Protein AF-A0AAW4BLQ1-F1 (afdb_monomer_lite)

Secondary structure (DSSP, 8-state):
--S--STT---EEEE-TTT--EEEE-TTSPBP-TTTS-HHHHHHHHHHHHHHHHHHT-S---EEEESSSTTS-HHHHHHHHHHTTTTS-SSEEEE--TTTS-HHHHHHTGGG----EEEEEETTTTEEEEEESBTTB-------

InterPro domains:
  IPR027417 P-loop containing nucleoside triphosphate hydrolase [G3DSA:3.40.50.300] (1-114)

pLDDT: mean 81.27, std 13.88, range [32.72, 96.69]

Radius of gyration: 18.33 Å; chains: 1; bounding box: 51×31×53 Å

Foldseek 3Di:
DQQDPDPDQPWDWDADPPPRDIFIATPVRDTDDLVPDAPLVVLSVVLVVLLVCCVVVPDQDEEEEEANAPRDDPVSLVSCLQPPQLVSGPHYHYHHDCVRCHPVSCVNCVVSDPFDWDWDADPVVRDIDIDTADPPGDHPPDDD

Structure (mmCIF, N/CA/C/O backbone):
data_AF-A0AAW4BLQ1-F1
#
_entry.id   AF-A0AAW4BLQ1-F1
#
loop_
_atom_site.group_PDB
_atom_site.id
_atom_site.type_symbol
_atom_site.label_atom_id
_atom_site.label_alt_id
_atom_site.label_comp_id
_atom_site.label_asym_id
_atom_site.label_entity_id
_atom_site.label_seq_id
_atom_site.pdbx_PDB_ins_code
_atom_site.Cartn_x
_atom_site.Cartn_y
_atom_site.Cartn_z
_atom_site.occupancy
_atom_site.B_iso_or_equiv
_atom_site.auth_seq_id
_atom_site.auth_comp_id
_atom_site.auth_asym_id
_atom_site.auth_atom_id
_atom_site.pdbx_PDB_model_num
ATOM 1 N N . GLN A 1 1 ? 1.324 4.821 -16.147 1.00 45.25 1 GLN A N 1
ATOM 2 C CA . GLN A 1 1 ? 1.660 6.258 -16.292 1.00 45.25 1 GLN A CA 1
ATOM 3 C C . GLN A 1 1 ? 0.919 7.126 -15.250 1.00 45.25 1 GLN A C 1
ATOM 5 O O . GLN A 1 1 ? 0.413 8.180 -15.595 1.00 45.25 1 GLN A O 1
ATOM 10 N N . LYS A 1 2 ? 0.823 6.702 -13.973 1.00 45.44 2 LYS A N 1
ATOM 11 C CA . LYS A 1 2 ? 0.021 7.413 -12.947 1.00 45.44 2 LYS A CA 1
ATOM 12 C C . LYS A 1 2 ? 0.804 7.880 -11.704 1.00 45.44 2 LYS A C 1
ATOM 14 O O . LYS A 1 2 ? 0.273 8.639 -10.905 1.00 45.44 2 LYS A O 1
ATOM 19 N N . LEU A 1 3 ? 2.078 7.499 -11.555 1.00 46.09 3 LEU A N 1
ATOM 20 C CA . LEU A 1 3 ? 2.837 7.721 -10.312 1.00 46.09 3 LEU A CA 1
ATOM 21 C C . LEU A 1 3 ? 3.964 8.775 -10.399 1.00 46.09 3 LEU A C 1
ATOM 23 O O . LEU A 1 3 ? 4.402 9.275 -9.369 1.00 46.09 3 LEU A O 1
ATOM 27 N N . ALA A 1 4 ? 4.403 9.198 -11.590 1.00 42.94 4 ALA A N 1
ATOM 28 C CA . ALA A 1 4 ? 5.558 10.100 -11.745 1.00 42.94 4 ALA A CA 1
ATOM 29 C C . ALA A 1 4 ? 5.180 11.587 -11.612 1.00 42.94 4 ALA A C 1
ATOM 31 O O . ALA A 1 4 ? 4.218 12.026 -12.244 1.00 42.94 4 ALA A O 1
ATOM 32 N N . ARG A 1 5 ? 5.869 12.364 -10.759 1.00 45.94 5 ARG A N 1
ATOM 33 C CA . ARG A 1 5 ? 5.695 13.826 -10.596 1.00 45.94 5 ARG A CA 1
ATOM 34 C C . ARG A 1 5 ? 6.666 14.579 -11.524 1.00 45.94 5 ARG A C 1
ATOM 36 O O . ARG A 1 5 ? 7.840 14.239 -11.552 1.00 45.94 5 ARG A O 1
ATOM 43 N N . LYS A 1 6 ? 6.143 15.637 -12.163 1.00 47.53 6 LYS A N 1
ATOM 44 C CA . LYS A 1 6 ? 6.727 16.534 -13.183 1.00 47.53 6 LYS A CA 1
ATOM 45 C C . LYS A 1 6 ? 6.792 15.981 -14.610 1.00 47.53 6 LYS A C 1
ATOM 47 O O . LYS A 1 6 ? 7.118 14.826 -14.842 1.00 47.53 6 LYS A O 1
ATOM 52 N N . GLU A 1 7 ? 6.403 16.868 -15.516 1.00 46.19 7 GLU A N 1
ATOM 53 C CA . GLU A 1 7 ? 6.386 16.749 -16.970 1.00 46.19 7 GLU A CA 1
ATOM 54 C C . GLU A 1 7 ? 7.711 16.159 -17.489 1.00 46.19 7 GLU A C 1
ATOM 56 O O . GLU A 1 7 ? 8.790 16.647 -17.163 1.00 46.19 7 GLU A O 1
ATOM 61 N N . ASP A 1 8 ? 7.591 15.068 -18.247 1.00 48.06 8 ASP A N 1
ATOM 62 C CA . ASP A 1 8 ? 8.559 14.543 -19.215 1.00 48.06 8 ASP A CA 1
ATOM 63 C C . ASP A 1 8 ? 10.009 14.269 -18.781 1.00 48.06 8 ASP A C 1
ATOM 65 O O . ASP A 1 8 ? 10.946 14.510 -19.538 1.00 48.06 8 ASP A O 1
ATOM 69 N N . LEU A 1 9 ? 10.219 13.591 -17.649 1.00 52.75 9 LEU A N 1
ATOM 70 C CA . LEU A 1 9 ? 11.360 12.669 -17.587 1.00 52.75 9 LEU A CA 1
ATOM 71 C C . LEU A 1 9 ? 10.977 11.408 -18.374 1.00 52.75 9 LEU A C 1
ATOM 73 O O . LEU A 1 9 ? 10.285 10.527 -17.854 1.00 52.75 9 LEU A O 1
ATOM 77 N N . GLN A 1 10 ? 11.393 11.335 -19.643 1.00 58.31 10 GLN A N 1
ATOM 78 C CA . GLN A 1 10 ? 11.341 10.101 -20.433 1.00 58.31 10 GLN A CA 1
ATOM 79 C C . GLN A 1 10 ? 12.294 9.074 -19.815 1.00 58.31 10 GLN A C 1
ATOM 81 O O . GLN A 1 10 ? 13.431 8.897 -20.236 1.00 58.31 10 GLN A O 1
ATOM 86 N N . LEU A 1 11 ? 11.814 8.413 -18.767 1.00 71.19 11 LEU A N 1
ATOM 87 C CA . LEU A 1 11 ? 12.501 7.316 -18.115 1.00 71.19 11 LEU A CA 1
ATOM 88 C C . LEU A 1 11 ? 12.261 6.050 -18.928 1.00 71.19 11 LEU A C 1
ATOM 90 O O . LEU A 1 11 ? 11.116 5.623 -19.098 1.00 71.19 11 LEU A O 1
ATOM 94 N N . SER A 1 12 ? 13.337 5.432 -19.397 1.00 76.75 12 SER A N 1
ATOM 95 C CA . SER A 1 12 ? 13.276 4.093 -19.979 1.00 76.75 12 SER A CA 1
ATOM 96 C C . SER A 1 12 ? 13.835 3.067 -18.997 1.00 76.75 12 SER A C 1
ATOM 98 O O . SER A 1 12 ? 14.706 3.364 -18.179 1.00 76.75 12 SER A O 1
ATOM 100 N N . ALA A 1 13 ? 13.281 1.856 -19.028 1.00 83.19 13 ALA A N 1
ATOM 101 C CA . ALA A 1 13 ? 13.695 0.757 -18.169 1.00 83.19 13 ALA A CA 1
ATOM 102 C C . ALA A 1 13 ? 14.122 -0.430 -19.035 1.00 83.19 13 ALA A C 1
ATOM 104 O O . ALA A 1 13 ? 13.375 -0.852 -19.917 1.00 83.19 13 ALA A O 1
ATOM 105 N N . THR A 1 14 ? 15.307 -0.976 -18.771 1.00 85.56 14 THR A N 1
ATOM 106 C CA . THR A 1 14 ? 15.806 -2.201 -19.411 1.00 85.56 14 THR A CA 1
ATOM 107 C C . THR A 1 14 ? 15.941 -3.291 -18.360 1.00 85.56 14 THR A C 1
ATOM 109 O O . THR A 1 14 ? 16.494 -3.045 -17.293 1.00 85.56 14 THR A O 1
ATOM 112 N N . ILE A 1 15 ? 15.443 -4.493 -18.648 1.00 87.19 15 ILE A N 1
ATOM 113 C CA . ILE A 1 15 ? 15.522 -5.639 -17.735 1.00 87.19 15 ILE A CA 1
ATOM 114 C C . ILE A 1 15 ? 16.518 -6.645 -18.307 1.00 87.19 15 ILE A C 1
ATOM 116 O O . ILE A 1 15 ? 16.358 -7.101 -19.439 1.00 87.19 15 ILE A O 1
ATOM 120 N N . ASN A 1 16 ? 17.539 -7.005 -17.531 1.00 88.38 16 ASN A N 1
ATOM 121 C CA . ASN A 1 16 ? 18.454 -8.080 -17.896 1.00 88.38 16 ASN A CA 1
ATOM 122 C C . ASN A 1 16 ? 17.704 -9.429 -17.844 1.00 88.38 16 ASN A C 1
ATOM 124 O O . ASN A 1 16 ? 17.213 -9.792 -16.777 1.00 88.38 16 ASN A O 1
ATOM 128 N N . PRO A 1 17 ? 17.625 -10.204 -18.940 1.00 89.19 17 PRO A N 1
ATOM 129 C CA . PRO A 1 17 ? 16.828 -11.434 -18.980 1.00 89.19 17 PRO A CA 1
ATOM 130 C C . PRO A 1 17 ? 17.421 -12.596 -18.165 1.00 89.19 17 PRO A C 1
ATOM 132 O O . PRO A 1 17 ? 16.737 -13.591 -17.952 1.00 89.19 17 PRO A O 1
ATOM 135 N N . VAL A 1 18 ? 18.683 -12.493 -17.732 1.00 92.56 18 VAL A N 1
ATOM 136 C CA . VAL A 1 18 ? 19.377 -13.528 -16.950 1.00 92.56 18 VAL A CA 1
ATOM 137 C C . VAL A 1 18 ? 19.367 -13.193 -15.461 1.00 92.56 18 VAL A C 1
ATOM 139 O O . VAL A 1 18 ? 19.079 -14.060 -14.642 1.00 92.56 18 VAL A O 1
ATOM 142 N N . THR A 1 19 ? 19.678 -11.944 -15.096 1.00 92.81 19 THR A N 1
ATOM 143 C CA . THR A 1 19 ? 19.760 -11.525 -13.682 1.00 92.81 19 THR A CA 1
ATOM 144 C C . THR A 1 19 ? 18.485 -10.868 -13.160 1.00 92.81 19 THR A C 1
ATOM 146 O O . THR A 1 19 ? 18.344 -10.698 -11.953 1.00 92.81 19 THR A O 1
ATOM 149 N N . PHE A 1 20 ? 17.565 -10.487 -14.052 1.00 84.69 20 PHE A N 1
ATOM 150 C CA . PHE A 1 20 ? 16.384 -9.663 -13.768 1.00 84.69 20 PHE A CA 1
ATOM 151 C C . PHE A 1 20 ? 16.703 -8.270 -13.207 1.00 84.69 20 PHE A C 1
ATOM 153 O O . PHE A 1 20 ? 15.823 -7.583 -12.686 1.00 84.69 20 PHE A O 1
ATOM 160 N N . ASP A 1 21 ? 17.949 -7.811 -13.350 1.00 85.12 21 ASP A N 1
ATOM 161 C CA . ASP A 1 21 ? 18.318 -6.453 -12.977 1.00 85.12 21 ASP A CA 1
ATOM 162 C C . ASP A 1 21 ? 17.640 -5.428 -13.878 1.00 85.12 21 ASP A C 1
ATOM 164 O O . ASP A 1 21 ? 17.708 -5.505 -15.103 1.00 85.12 21 ASP A O 1
ATOM 168 N N . VAL A 1 22 ? 17.030 -4.428 -13.249 1.00 86.31 22 VAL A N 1
ATOM 169 C CA . VAL A 1 22 ? 16.336 -3.338 -13.934 1.00 86.31 22 VAL A CA 1
ATOM 170 C C . VAL A 1 22 ? 17.224 -2.098 -13.992 1.00 86.31 22 VAL A C 1
ATOM 172 O O . VAL A 1 22 ? 17.482 -1.438 -12.987 1.00 86.31 22 VAL A O 1
ATOM 175 N N . GLU A 1 23 ? 17.707 -1.732 -15.164 1.00 87.62 23 GLU A N 1
ATOM 176 C CA . GLU A 1 23 ? 18.416 -0.472 -15.363 1.00 87.62 23 GLU A CA 1
ATOM 177 C C . GLU A 1 23 ? 17.424 0.625 -15.745 1.00 87.62 23 GLU A C 1
ATOM 179 O O . GLU A 1 23 ? 16.690 0.490 -16.721 1.00 87.62 23 GLU A O 1
ATOM 184 N N . LEU A 1 24 ? 17.399 1.703 -14.960 1.00 85.88 24 LEU A N 1
ATOM 185 C CA . LEU A 1 24 ? 16.650 2.916 -15.277 1.00 85.88 24 LEU A CA 1
ATOM 186 C C . LEU A 1 24 ? 17.575 3.881 -16.014 1.00 85.88 24 LEU A C 1
ATOM 188 O O . LEU A 1 24 ? 18.709 4.094 -15.583 1.00 85.88 24 LEU A O 1
ATOM 192 N N . ILE A 1 25 ? 17.085 4.459 -17.100 1.00 84.69 25 ILE A N 1
ATOM 193 C CA . ILE A 1 25 ? 17.812 5.388 -17.958 1.00 84.69 25 ILE A CA 1
ATOM 194 C C . ILE A 1 25 ? 16.995 6.678 -18.025 1.00 84.69 25 ILE A C 1
ATOM 196 O O . ILE A 1 25 ? 15.787 6.621 -18.266 1.00 84.69 25 ILE A O 1
ATOM 200 N N . ASP A 1 26 ? 17.639 7.815 -17.766 1.00 81.62 26 ASP A N 1
ATOM 201 C CA . ASP A 1 26 ? 17.011 9.133 -17.867 1.00 81.62 26 ASP A CA 1
ATOM 202 C C . ASP A 1 26 ? 16.847 9.605 -19.325 1.00 81.62 26 ASP A C 1
ATOM 204 O O . ASP A 1 26 ? 17.246 8.936 -20.282 1.00 81.62 26 ASP A O 1
ATOM 208 N N . ASP A 1 27 ? 16.261 10.788 -19.487 1.00 77.69 27 ASP A N 1
ATOM 209 C CA . ASP A 1 27 ? 16.034 11.454 -20.773 1.00 77.69 27 ASP A CA 1
ATOM 210 C C . ASP A 1 27 ? 17.333 11.779 -21.538 1.00 77.69 27 ASP A C 1
ATOM 212 O O . ASP A 1 27 ? 17.309 12.014 -22.747 1.00 77.69 27 ASP A O 1
ATOM 216 N N . ARG A 1 28 ? 18.482 11.760 -20.853 1.00 79.38 28 ARG A N 1
ATOM 217 C CA . ARG A 1 28 ? 19.818 11.998 -21.416 1.00 79.38 28 ARG A CA 1
ATOM 218 C C . ARG A 1 28 ? 20.559 10.702 -21.740 1.00 79.38 28 ARG A C 1
ATOM 220 O O . ARG A 1 28 ? 21.716 10.757 -22.157 1.00 79.38 28 ARG A O 1
ATOM 227 N N . GLY A 1 29 ? 19.925 9.543 -21.555 1.00 78.62 29 GLY A N 1
ATOM 228 C CA . GLY A 1 29 ? 20.553 8.242 -21.779 1.00 78.62 29 GLY A CA 1
ATOM 229 C C . GLY A 1 29 ? 21.487 7.802 -20.645 1.00 78.62 29 GLY A C 1
ATOM 230 O O . GLY A 1 29 ? 22.231 6.832 -20.809 1.00 78.62 29 GLY A O 1
ATOM 231 N N . ILE A 1 30 ? 21.480 8.490 -19.498 1.00 80.88 30 ILE A N 1
ATOM 232 C CA . ILE A 1 30 ? 22.351 8.182 -18.363 1.00 80.88 30 ILE A CA 1
ATOM 233 C C . ILE A 1 30 ? 21.664 7.179 -17.438 1.00 80.88 30 ILE A C 1
ATOM 235 O O . ILE A 1 30 ? 20.496 7.314 -17.069 1.00 80.88 30 ILE A O 1
ATOM 239 N N . LYS A 1 31 ? 22.422 6.157 -17.024 1.00 83.75 31 LYS A N 1
ATOM 240 C CA . LYS A 1 31 ? 21.956 5.173 -16.044 1.00 83.75 31 LYS A CA 1
ATOM 241 C C . LYS A 1 31 ? 21.733 5.844 -14.692 1.00 83.75 31 LYS A C 1
ATOM 243 O O . LYS A 1 31 ? 22.668 6.364 -14.079 1.00 83.75 31 LYS A O 1
ATOM 248 N N . ILE A 1 32 ? 20.511 5.751 -14.185 1.00 82.44 32 ILE A N 1
ATOM 249 C CA . ILE A 1 32 ? 20.164 6.247 -12.860 1.00 82.44 32 ILE A CA 1
ATOM 250 C C . ILE A 1 32 ? 20.764 5.318 -11.814 1.00 82.44 32 ILE A C 1
ATOM 252 O O . ILE A 1 32 ? 20.471 4.120 -11.740 1.00 82.44 32 ILE A O 1
ATOM 256 N N . ASN A 1 33 ? 21.593 5.892 -10.946 1.00 80.38 33 ASN A N 1
ATOM 257 C CA . ASN A 1 33 ? 22.122 5.171 -9.805 1.00 80.38 33 ASN A CA 1
ATOM 258 C C . ASN A 1 33 ? 21.007 4.946 -8.772 1.00 80.38 33 ASN A C 1
ATOM 260 O O . ASN A 1 33 ? 20.695 5.832 -7.977 1.00 80.38 33 ASN A O 1
ATOM 264 N N . ARG A 1 34 ? 20.457 3.725 -8.723 1.00 76.25 34 ARG A N 1
ATOM 265 C CA . ARG A 1 34 ? 19.411 3.337 -7.755 1.00 76.25 34 ARG A CA 1
ATOM 266 C C . ARG A 1 34 ? 19.804 3.594 -6.295 1.00 76.25 34 ARG A C 1
ATOM 268 O O . ARG A 1 34 ? 18.933 3.822 -5.458 1.00 76.25 34 ARG A O 1
ATOM 275 N N . LYS A 1 35 ? 21.102 3.592 -5.958 1.00 77.69 35 LYS A N 1
ATOM 276 C CA . LYS A 1 35 ? 21.560 3.917 -4.595 1.00 77.69 35 LYS A CA 1
ATOM 277 C C . LYS A 1 35 ? 21.324 5.387 -4.250 1.00 77.69 35 LYS A C 1
ATOM 279 O O . LYS A 1 35 ? 21.001 5.664 -3.097 1.00 77.69 35 LYS A O 1
ATOM 284 N N . ALA A 1 36 ? 21.421 6.274 -5.241 1.00 79.12 36 ALA A N 1
ATOM 285 C CA . ALA A 1 36 ? 21.237 7.716 -5.099 1.00 79.12 36 ALA A CA 1
ATOM 286 C C . ALA A 1 36 ? 19.761 8.150 -5.044 1.00 79.12 36 ALA A C 1
ATOM 288 O O . ALA A 1 36 ? 19.488 9.280 -4.656 1.00 79.12 36 ALA A O 1
ATOM 289 N N . MET A 1 37 ? 18.815 7.266 -5.384 1.00 81.19 37 MET A N 1
ATOM 290 C CA . MET A 1 37 ? 17.384 7.556 -5.259 1.00 81.19 37 MET A CA 1
ATOM 291 C C . MET A 1 37 ? 16.996 7.802 -3.796 1.00 81.19 37 MET A C 1
ATOM 293 O O . MET A 1 37 ? 17.450 7.096 -2.878 1.00 81.19 37 MET A O 1
ATOM 297 N N . SER A 1 38 ? 16.099 8.763 -3.593 1.00 79.50 38 SER A N 1
ATOM 298 C CA . SER A 1 38 ? 15.466 9.017 -2.301 1.00 79.50 38 SER A CA 1
ATOM 299 C C . SER A 1 38 ? 14.655 7.804 -1.828 1.00 79.50 38 SER A C 1
ATOM 301 O O . SER A 1 38 ? 14.309 6.904 -2.600 1.00 79.50 38 SER A O 1
ATOM 303 N N . ALA A 1 39 ? 14.339 7.759 -0.532 1.00 76.25 39 ALA A N 1
ATOM 304 C CA . ALA A 1 39 ? 13.511 6.690 0.027 1.00 76.25 39 ALA A CA 1
ATOM 305 C C . ALA A 1 39 ? 12.126 6.620 -0.645 1.00 76.25 39 ALA A C 1
ATOM 307 O O . ALA A 1 39 ? 11.643 5.523 -0.925 1.00 76.25 39 ALA A O 1
ATOM 308 N N . GLY A 1 40 ? 11.538 7.778 -0.963 1.00 73.06 40 GLY A N 1
ATOM 309 C CA . GLY A 1 40 ? 10.250 7.859 -1.641 1.00 73.06 40 GLY A CA 1
ATOM 310 C C . GLY A 1 40 ? 10.298 7.346 -3.080 1.00 73.06 40 GLY A C 1
ATOM 311 O O . GLY A 1 40 ? 9.478 6.520 -3.471 1.00 73.06 40 GLY A O 1
ATOM 312 N N . GLU A 1 41 ? 11.309 7.739 -3.858 1.00 77.00 41 GLU A N 1
ATOM 313 C CA . GLU A 1 41 ? 11.471 7.244 -5.233 1.00 77.00 41 GLU A CA 1
ATOM 314 C C . GLU A 1 41 ? 11.715 5.732 -5.271 1.00 77.00 41 GLU A C 1
ATOM 316 O O . GLU A 1 41 ? 11.168 5.041 -6.130 1.00 77.00 41 GLU A O 1
ATOM 321 N N . LYS A 1 42 ? 12.494 5.193 -4.321 1.00 81.12 42 LYS A N 1
ATOM 322 C CA . LYS A 1 42 ? 12.691 3.739 -4.186 1.00 81.12 42 LYS A CA 1
ATOM 323 C C . LYS A 1 42 ? 11.369 3.012 -3.944 1.00 81.12 42 LYS A C 1
ATOM 325 O O . LYS A 1 42 ? 11.164 1.935 -4.500 1.00 81.12 42 LYS A O 1
ATOM 330 N N . GLN A 1 43 ? 10.472 3.599 -3.154 1.00 75.88 43 GLN A N 1
ATOM 331 C CA . GLN A 1 43 ? 9.156 3.028 -2.881 1.00 75.88 43 GLN A CA 1
ATOM 332 C C . GLN A 1 43 ? 8.238 3.083 -4.111 1.00 75.88 43 GLN A C 1
ATOM 334 O O . GLN A 1 43 ? 7.653 2.063 -4.467 1.00 75.88 43 GLN A O 1
ATOM 339 N N . ILE A 1 44 ? 8.172 4.219 -4.815 1.00 78.31 44 ILE A N 1
ATOM 340 C CA . ILE A 1 44 ? 7.408 4.341 -6.073 1.00 78.31 44 ILE A CA 1
ATOM 341 C C . ILE A 1 44 ? 7.920 3.354 -7.131 1.00 78.31 44 ILE A C 1
ATOM 343 O O . ILE A 1 44 ? 7.131 2.705 -7.824 1.00 78.31 44 ILE A O 1
ATOM 347 N N . TYR A 1 45 ? 9.240 3.194 -7.227 1.00 82.19 45 TYR A N 1
ATOM 348 C CA . TYR A 1 45 ? 9.862 2.211 -8.105 1.00 82.19 45 TYR A CA 1
ATOM 349 C C . TYR A 1 45 ? 9.466 0.773 -7.732 1.00 82.19 45 TYR A C 1
ATOM 351 O O . TYR A 1 45 ? 9.027 0.020 -8.599 1.00 82.19 45 TYR A O 1
ATOM 359 N N . ALA A 1 46 ? 9.548 0.398 -6.451 1.00 81.50 46 ALA A N 1
ATOM 360 C CA . ALA A 1 46 ? 9.154 -0.934 -5.988 1.00 81.50 46 ALA A CA 1
ATOM 361 C C . ALA A 1 46 ? 7.676 -1.238 -6.287 1.00 81.50 46 ALA A C 1
ATOM 363 O O . ALA A 1 46 ? 7.353 -2.317 -6.784 1.00 81.50 46 ALA A O 1
ATOM 364 N N . ILE A 1 47 ? 6.795 -0.262 -6.058 1.00 78.88 47 ILE A N 1
ATOM 365 C CA . ILE A 1 47 ? 5.365 -0.354 -6.373 1.00 78.88 47 ILE A CA 1
ATOM 366 C C . ILE A 1 47 ? 5.143 -0.572 -7.874 1.00 78.88 47 ILE A C 1
ATOM 368 O O . ILE A 1 47 ? 4.369 -1.443 -8.261 1.00 78.88 47 ILE A O 1
ATOM 372 N N . SER A 1 48 ? 5.878 0.149 -8.723 1.00 81.31 48 SER A N 1
ATOM 373 C CA . SER A 1 48 ? 5.784 0.002 -10.182 1.00 81.31 48 SER A CA 1
ATOM 374 C C . SER A 1 48 ? 6.207 -1.396 -10.654 1.00 81.31 48 SER A C 1
ATOM 376 O O . SER A 1 48 ? 5.584 -1.965 -11.550 1.00 81.31 48 SER A O 1
ATOM 378 N N . ILE A 1 49 ? 7.241 -1.979 -10.036 1.00 84.00 49 ILE A N 1
ATOM 379 C CA . ILE A 1 49 ? 7.673 -3.354 -10.323 1.00 84.00 49 ILE A CA 1
ATOM 380 C C . ILE A 1 49 ? 6.616 -4.369 -9.878 1.00 84.00 49 ILE A C 1
ATOM 382 O O . ILE A 1 49 ? 6.292 -5.274 -10.645 1.00 84.00 49 ILE A O 1
ATOM 386 N N . LEU A 1 50 ? 6.047 -4.216 -8.678 1.00 80.06 50 LEU A N 1
ATOM 387 C CA . LEU A 1 50 ? 4.968 -5.087 -8.200 1.00 80.06 50 LEU A CA 1
ATOM 388 C C . LEU A 1 50 ? 3.740 -5.019 -9.114 1.00 80.06 50 LEU A C 1
ATOM 390 O O . LEU A 1 50 ? 3.182 -6.060 -9.456 1.00 80.06 50 LEU A O 1
ATOM 394 N N . GLU A 1 51 ? 3.363 -3.822 -9.572 1.00 76.94 51 GLU A N 1
ATOM 395 C CA . GLU A 1 51 ? 2.271 -3.638 -10.531 1.00 76.94 51 GLU A CA 1
ATOM 396 C C . GLU A 1 51 ? 2.562 -4.361 -11.857 1.00 76.94 51 GLU A C 1
ATOM 398 O O . GLU A 1 51 ? 1.711 -5.087 -12.378 1.00 76.94 51 GLU A O 1
ATOM 403 N N . ALA A 1 52 ? 3.777 -4.207 -12.395 1.00 82.56 52 ALA A N 1
ATOM 404 C CA . ALA A 1 52 ? 4.191 -4.865 -13.631 1.00 82.56 52 ALA A CA 1
ATOM 405 C C . ALA A 1 52 ? 4.188 -6.397 -13.495 1.00 82.56 52 ALA A C 1
ATOM 407 O O . ALA A 1 52 ? 3.691 -7.094 -14.383 1.00 82.56 52 ALA A O 1
ATOM 408 N N . LEU A 1 53 ? 4.677 -6.931 -12.372 1.00 80.81 53 LEU A N 1
ATOM 409 C CA . LEU A 1 53 ? 4.638 -8.364 -12.071 1.00 80.81 53 LEU A CA 1
ATOM 410 C C . LEU A 1 53 ? 3.200 -8.871 -11.927 1.00 80.81 53 LEU A C 1
ATOM 412 O O . LEU A 1 53 ? 2.850 -9.894 -12.510 1.00 80.81 53 LEU A O 1
ATOM 416 N N . GLY A 1 54 ? 2.343 -8.132 -11.218 1.00 79.12 54 GLY A N 1
ATOM 417 C CA . GLY A 1 54 ? 0.924 -8.454 -11.084 1.00 79.12 54 GLY A CA 1
ATOM 418 C C . GLY A 1 54 ? 0.242 -8.567 -12.447 1.00 79.12 54 GLY A C 1
ATOM 419 O O . GLY A 1 54 ? -0.356 -9.600 -12.755 1.00 79.12 54 GLY A O 1
ATOM 420 N N . ARG A 1 55 ? 0.427 -7.555 -13.307 1.00 78.69 55 ARG A N 1
ATOM 421 C CA . ARG A 1 55 ? -0.132 -7.511 -14.670 1.00 78.69 55 ARG A CA 1
ATOM 422 C C . ARG A 1 55 ? 0.404 -8.624 -15.576 1.00 78.69 55 ARG A C 1
ATOM 424 O O . ARG A 1 55 ? -0.363 -9.190 -16.349 1.00 78.69 55 ARG A O 1
ATOM 431 N N . THR A 1 56 ? 1.695 -8.944 -15.489 1.00 83.38 56 THR A N 1
ATOM 432 C CA . THR A 1 56 ? 2.337 -9.965 -16.343 1.00 83.38 56 THR A CA 1
ATOM 433 C C . THR A 1 56 ? 2.105 -11.397 -15.864 1.00 83.38 56 THR A C 1
ATOM 435 O O . THR A 1 56 ? 2.145 -12.317 -16.675 1.00 83.38 56 THR A O 1
ATOM 438 N N . SER A 1 57 ? 1.801 -11.606 -14.578 1.00 81.81 57 SER A N 1
ATOM 439 C CA . SER A 1 57 ? 1.590 -12.945 -14.007 1.00 81.81 57 SER A CA 1
ATOM 440 C C . SER A 1 57 ? 0.365 -13.687 -14.557 1.00 81.81 57 SER A C 1
ATOM 442 O O . SER A 1 57 ? 0.267 -14.904 -14.398 1.00 81.81 57 SER A O 1
ATOM 444 N N . GLY A 1 58 ? -0.605 -12.967 -15.137 1.00 79.25 58 GLY A N 1
ATOM 445 C CA . GLY A 1 58 ? -1.894 -13.522 -15.564 1.00 79.25 58 GLY A CA 1
ATOM 446 C C . GLY A 1 58 ? -2.768 -14.051 -14.417 1.00 79.25 58 GLY A C 1
ATOM 447 O O . GLY A 1 58 ? -3.801 -14.672 -14.668 1.00 79.25 58 GLY A O 1
ATOM 448 N N . ARG A 1 59 ? -2.374 -13.829 -13.155 1.00 77.75 59 ARG A N 1
ATOM 449 C CA . ARG A 1 59 ? -3.073 -14.312 -11.959 1.00 77.75 59 ARG A CA 1
ATOM 450 C C . ARG A 1 59 ? -3.661 -13.146 -11.173 1.00 77.75 59 ARG A C 1
ATOM 452 O O . ARG A 1 59 ? -3.024 -12.114 -10.990 1.00 77.75 59 ARG A O 1
ATOM 459 N N . LYS A 1 60 ? -4.871 -13.338 -10.647 1.00 75.69 60 LYS A N 1
ATOM 460 C CA . LYS A 1 60 ? -5.495 -12.409 -9.697 1.00 75.69 60 LYS A CA 1
ATOM 461 C C . LYS A 1 60 ? -4.972 -12.718 -8.294 1.00 75.69 60 LYS A C 1
ATOM 463 O O . LYS A 1 60 ? -5.528 -13.564 -7.604 1.00 75.69 60 LYS A O 1
ATOM 468 N N . LEU A 1 61 ? -3.869 -12.087 -7.901 1.00 81.81 61 LEU A N 1
ATOM 469 C CA . LEU A 1 61 ? -3.252 -12.279 -6.582 1.00 81.81 61 LEU A CA 1
ATOM 470 C C . LEU A 1 61 ? -3.617 -11.122 -5.649 1.00 81.81 61 LEU A C 1
ATOM 472 O O . LEU A 1 61 ? -3.501 -9.976 -6.084 1.00 81.81 61 LEU A O 1
ATOM 476 N N . PRO A 1 62 ? -4.056 -11.368 -4.403 1.00 87.69 62 PRO A N 1
ATOM 477 C CA . PRO A 1 62 ? -4.300 -10.285 -3.456 1.00 87.69 62 PRO A CA 1
ATOM 478 C C . PRO A 1 62 ? -2.986 -9.565 -3.125 1.00 87.69 62 PRO A C 1
ATOM 480 O O . PRO A 1 62 ? -1.920 -10.183 -3.107 1.00 87.69 62 PRO A O 1
ATOM 483 N N . ILE A 1 63 ? -3.065 -8.262 -2.860 1.00 87.75 63 ILE A N 1
ATOM 484 C CA . ILE A 1 63 ? -1.914 -7.446 -2.456 1.00 87.75 63 ILE A CA 1
ATOM 485 C C . ILE A 1 63 ? -2.110 -6.987 -1.014 1.00 87.75 63 ILE A C 1
ATOM 487 O O . ILE A 1 63 ? -3.165 -6.469 -0.661 1.00 87.75 63 ILE A O 1
ATOM 491 N N . ILE A 1 64 ? -1.076 -7.162 -0.193 1.00 91.44 64 ILE A N 1
ATOM 492 C CA . ILE A 1 64 ? -1.026 -6.677 1.189 1.00 91.44 64 ILE A CA 1
ATOM 493 C C . ILE A 1 64 ? 0.054 -5.599 1.255 1.00 91.44 64 ILE A C 1
ATOM 495 O O . ILE A 1 64 ? 1.185 -5.839 0.828 1.00 91.44 64 ILE A O 1
ATOM 499 N N . ILE A 1 65 ? -0.298 -4.416 1.756 1.00 88.19 65 ILE A N 1
ATOM 500 C CA . ILE A 1 65 ? 0.605 -3.266 1.866 1.00 88.19 65 ILE A CA 1
ATOM 501 C C . ILE A 1 65 ? 0.689 -2.864 3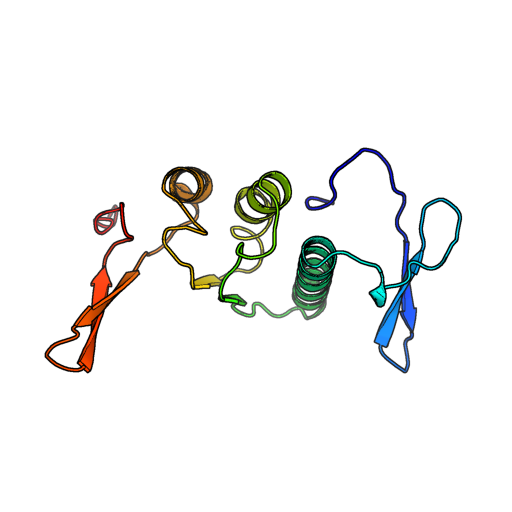.333 1.00 88.19 65 ILE A C 1
ATOM 503 O O . ILE A 1 65 ? -0.327 -2.523 3.930 1.00 88.19 65 ILE A O 1
ATOM 507 N N . ASP A 1 66 ? 1.897 -2.894 3.888 1.00 88.44 66 ASP A N 1
ATOM 508 C CA . ASP A 1 66 ? 2.176 -2.491 5.265 1.00 88.44 66 ASP A CA 1
ATOM 509 C C . ASP A 1 66 ? 2.902 -1.147 5.298 1.00 88.44 66 ASP A C 1
ATOM 511 O O . ASP A 1 66 ? 3.871 -0.938 4.562 1.00 88.44 66 ASP A O 1
ATOM 515 N N . THR A 1 67 ? 2.431 -0.231 6.141 1.00 86.06 67 THR A N 1
ATOM 516 C CA . THR A 1 67 ? 2.926 1.150 6.273 1.00 86.06 67 THR A CA 1
ATOM 517 C C . THR A 1 67 ? 3.069 1.871 4.925 1.00 86.06 67 THR A C 1
ATOM 519 O O . THR A 1 67 ? 4.172 2.219 4.481 1.00 86.06 67 THR A O 1
ATOM 522 N N . PRO A 1 68 ? 1.956 2.046 4.187 1.00 78.38 68 PRO A N 1
ATOM 523 C CA . PRO A 1 68 ? 1.989 2.429 2.782 1.00 78.38 68 PRO A CA 1
ATOM 524 C C . PRO A 1 68 ? 2.628 3.798 2.510 1.00 78.38 68 PRO A C 1
ATOM 526 O O . PRO A 1 68 ? 3.077 4.028 1.387 1.00 78.38 68 PRO A O 1
ATOM 529 N N . LEU A 1 69 ? 2.659 4.719 3.483 1.00 84.19 69 LEU A N 1
ATOM 530 C CA . LEU A 1 69 ? 2.902 6.148 3.224 1.00 84.19 69 LEU A CA 1
ATOM 531 C C . LEU A 1 69 ? 4.023 6.777 4.067 1.00 84.19 69 LEU A C 1
ATOM 533 O O . LEU A 1 69 ? 4.440 7.905 3.776 1.00 84.19 69 LEU A O 1
ATOM 537 N N . GLY A 1 70 ? 4.565 6.067 5.062 1.00 75.44 70 GLY A N 1
ATOM 538 C CA . GLY A 1 70 ? 5.511 6.614 6.040 1.00 75.44 70 GLY A CA 1
ATOM 539 C C . GLY A 1 70 ? 6.791 7.258 5.481 1.00 75.44 70 GLY A C 1
ATOM 540 O O . GLY A 1 70 ? 7.423 8.046 6.181 1.00 75.44 70 GLY A O 1
ATOM 541 N N . ARG A 1 71 ? 7.183 6.985 4.226 1.00 74.62 71 ARG A N 1
ATOM 542 C CA . ARG A 1 71 ? 8.431 7.491 3.603 1.00 74.62 71 ARG A CA 1
ATOM 543 C C . ARG A 1 71 ? 8.222 8.418 2.399 1.00 74.62 71 ARG A C 1
ATOM 545 O O . ARG A 1 71 ? 9.187 8.733 1.702 1.00 74.62 71 ARG A O 1
ATOM 552 N N . LEU A 1 72 ? 6.984 8.841 2.146 1.00 78.12 72 LEU A N 1
ATOM 553 C CA . LEU A 1 72 ? 6.605 9.638 0.975 1.00 78.12 72 LEU A CA 1
ATOM 554 C C . LEU A 1 72 ? 6.185 11.056 1.364 1.00 78.12 72 LEU A C 1
ATOM 556 O O . LEU A 1 72 ? 5.577 11.256 2.416 1.00 78.12 72 LEU A O 1
ATOM 560 N N . ASP A 1 73 ? 6.481 12.026 0.495 1.00 80.50 73 ASP A N 1
ATOM 561 C CA . ASP A 1 73 ? 5.903 13.373 0.569 1.00 80.50 73 ASP A CA 1
ATOM 562 C C . ASP A 1 73 ? 4.417 13.371 0.177 1.00 80.50 73 ASP A C 1
ATOM 564 O O . ASP A 1 73 ? 3.925 12.411 -0.418 1.00 80.50 73 ASP A O 1
ATOM 568 N N . SER A 1 74 ? 3.704 14.454 0.496 1.00 81.38 74 SER A N 1
ATOM 569 C CA . SER A 1 74 ? 2.252 14.561 0.300 1.00 81.38 74 SER A CA 1
ATOM 570 C C . SER A 1 74 ? 1.792 14.216 -1.115 1.00 81.38 74 SER A C 1
ATOM 572 O O . SER A 1 74 ? 0.830 13.484 -1.288 1.00 81.38 74 SER A O 1
ATOM 574 N N . HIS A 1 75 ? 2.517 14.636 -2.146 1.00 80.94 75 HIS A N 1
ATOM 575 C CA . HIS A 1 75 ? 2.075 14.404 -3.520 1.00 80.94 75 HIS A CA 1
ATOM 576 C C . HIS A 1 75 ? 2.241 12.965 -3.971 1.00 80.94 75 HIS A C 1
ATOM 578 O O . HIS A 1 75 ? 1.423 12.439 -4.726 1.00 80.94 75 HIS A O 1
ATOM 584 N N . HIS A 1 76 ? 3.334 12.326 -3.562 1.00 79.88 76 HIS A N 1
ATOM 585 C CA . HIS A 1 76 ? 3.496 10.905 -3.826 1.00 79.88 76 HIS A CA 1
ATOM 586 C C . HIS A 1 76 ? 2.461 10.079 -3.055 1.00 79.88 76 HIS A C 1
ATOM 588 O O . HIS A 1 76 ? 2.000 9.064 -3.580 1.00 79.88 76 HIS A O 1
ATOM 594 N N . ARG A 1 77 ? 2.043 10.538 -1.865 1.00 86.69 77 ARG A N 1
ATOM 595 C CA . ARG A 1 77 ? 0.933 9.927 -1.123 1.00 86.69 77 ARG A CA 1
ATOM 596 C C . ARG A 1 77 ? -0.387 10.046 -1.879 1.00 86.69 77 ARG A C 1
ATOM 598 O O . ARG A 1 77 ? -1.008 9.014 -2.112 1.00 86.69 77 ARG A O 1
ATOM 605 N N . ASP A 1 78 ? -0.749 11.243 -2.345 1.00 86.50 78 ASP A N 1
ATOM 606 C CA . ASP A 1 78 ? -1.991 11.482 -3.103 1.00 86.50 78 ASP A CA 1
ATOM 607 C C . ASP A 1 78 ? -2.086 10.545 -4.312 1.00 86.50 78 ASP A C 1
ATOM 609 O O . ASP A 1 78 ? -3.087 9.867 -4.539 1.00 86.50 78 ASP A O 1
ATOM 613 N N . LYS A 1 79 ? -0.977 10.409 -5.047 1.00 83.31 79 LYS A N 1
ATOM 614 C CA . LYS A 1 79 ? -0.903 9.498 -6.191 1.00 83.31 79 LYS A CA 1
ATOM 615 C C . LYS A 1 79 ? -1.101 8.041 -5.815 1.00 83.31 79 LYS A C 1
ATOM 617 O O . LYS A 1 79 ? -1.792 7.335 -6.542 1.00 83.31 79 LYS A O 1
ATOM 622 N N . LEU A 1 80 ? -0.496 7.566 -4.731 1.00 86.44 80 LEU A N 1
ATOM 623 C CA . LEU A 1 80 ? -0.697 6.179 -4.322 1.00 86.44 80 LEU A CA 1
ATOM 624 C C . LEU A 1 80 ? -2.132 5.920 -3.879 1.00 86.44 80 LEU A C 1
ATOM 626 O O . LEU A 1 80 ? -2.720 4.928 -4.313 1.00 86.44 80 LEU A O 1
ATOM 630 N N . VAL A 1 81 ? -2.688 6.821 -3.071 1.00 89.62 81 VAL A N 1
ATOM 631 C CA . VAL A 1 81 ? -4.039 6.680 -2.531 1.00 89.62 81 VAL A CA 1
ATOM 632 C C . VAL A 1 81 ? -5.071 6.688 -3.650 1.00 89.62 81 VAL A C 1
ATOM 634 O O . VAL A 1 81 ? -5.856 5.756 -3.743 1.00 89.62 81 VAL A O 1
ATOM 637 N N . GLU A 1 82 ? -5.033 7.669 -4.548 1.00 86.56 82 GLU A N 1
ATOM 638 C CA . GLU A 1 82 ? -6.072 7.813 -5.576 1.00 86.56 82 GLU A CA 1
ATOM 639 C C . GLU A 1 82 ? -5.870 6.887 -6.779 1.00 86.56 82 GLU A C 1
ATOM 641 O O . GLU A 1 82 ? -6.828 6.467 -7.423 1.00 86.56 82 GLU A O 1
ATOM 646 N N . ASN A 1 83 ? -4.618 6.595 -7.143 1.00 84.12 83 ASN A N 1
ATOM 647 C CA . ASN A 1 83 ? -4.324 5.984 -8.439 1.00 84.12 83 ASN A CA 1
ATOM 648 C C . ASN A 1 83 ? -3.751 4.575 -8.370 1.00 84.12 83 ASN A C 1
ATOM 650 O O . ASN A 1 83 ? -3.730 3.905 -9.406 1.00 84.12 83 ASN A O 1
ATOM 654 N N . TYR A 1 84 ? -3.271 4.135 -7.206 1.00 85.62 84 TYR A N 1
ATOM 655 C CA . TYR A 1 84 ? -2.692 2.806 -7.055 1.00 85.62 84 TYR A CA 1
ATOM 656 C C . TYR A 1 84 ? -3.532 1.910 -6.150 1.00 85.62 84 TYR A C 1
ATOM 658 O O . TYR A 1 84 ? -3.937 0.850 -6.613 1.00 85.62 84 TYR A O 1
ATOM 666 N N . PHE A 1 85 ? -3.841 2.304 -4.911 1.00 89.12 85 PHE A N 1
ATOM 667 C CA . PHE A 1 85 ? -4.506 1.400 -3.960 1.00 89.12 85 PHE A CA 1
ATOM 668 C C . PHE A 1 85 ? -5.832 0.808 -4.462 1.00 89.12 85 PHE A C 1
ATOM 670 O O . PHE A 1 85 ? -5.968 -0.410 -4.356 1.00 89.12 85 PHE A O 1
ATOM 677 N N . PRO A 1 86 ? -6.748 1.569 -5.091 1.00 89.50 86 PRO A N 1
ATOM 678 C CA . PRO A 1 86 ? -7.996 1.007 -5.615 1.00 89.50 86 PRO A CA 1
ATOM 679 C C . PRO A 1 86 ? -7.805 0.018 -6.771 1.00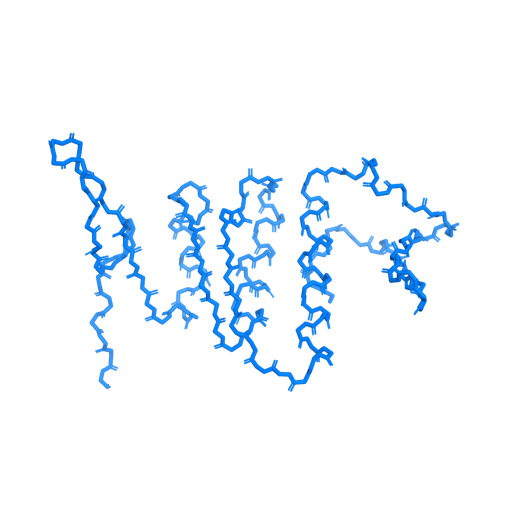 89.50 86 PRO A C 1
ATOM 681 O O . PRO A 1 86 ? -8.656 -0.826 -7.034 1.00 89.50 86 PRO A O 1
ATOM 684 N N . PHE A 1 87 ? -6.682 0.118 -7.487 1.00 85.75 87 PHE A N 1
ATOM 685 C CA . PHE A 1 87 ? -6.470 -0.562 -8.767 1.00 85.75 87 PHE A CA 1
ATOM 686 C C . PHE A 1 87 ? -5.305 -1.557 -8.754 1.00 85.75 87 PHE A C 1
ATOM 688 O O . PHE A 1 87 ? -5.051 -2.21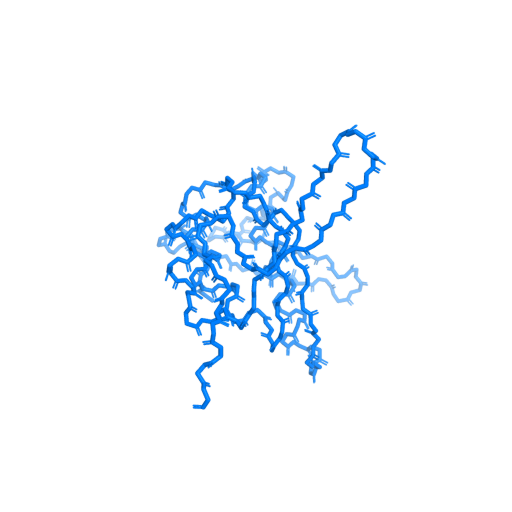1 -9.767 1.00 85.75 87 PHE A O 1
ATOM 695 N N . ALA A 1 88 ? -4.582 -1.673 -7.637 1.00 83.38 88 ALA A N 1
ATOM 696 C CA . ALA A 1 88 ? -3.376 -2.489 -7.539 1.00 83.38 88 ALA A CA 1
ATOM 697 C C . ALA A 1 88 ? -3.675 -3.982 -7.748 1.00 83.38 88 ALA A C 1
ATOM 699 O O . ALA A 1 88 ? -2.867 -4.706 -8.331 1.00 83.38 88 ALA A O 1
ATOM 700 N N . SER A 1 89 ? -4.840 -4.448 -7.292 1.00 86.75 89 SER A N 1
ATOM 701 C CA . SER A 1 89 ? -5.338 -5.801 -7.529 1.00 86.75 89 SER A CA 1
ATOM 702 C C . SER A 1 89 ? -6.856 -5.872 -7.347 1.00 86.75 89 SER A C 1
ATOM 704 O O . SER A 1 89 ? -7.489 -4.920 -6.913 1.00 86.75 89 SER A O 1
ATOM 706 N N . HIS A 1 90 ? -7.440 -7.033 -7.643 1.00 87.25 90 HIS A N 1
ATOM 707 C CA . HIS A 1 90 ? -8.828 -7.367 -7.322 1.00 87.25 90 HIS A CA 1
ATOM 708 C C . HIS A 1 90 ? -9.135 -7.363 -5.814 1.00 87.25 90 HIS A C 1
ATOM 710 O O . HIS A 1 90 ? -10.294 -7.246 -5.432 1.00 87.25 90 HIS A O 1
ATOM 716 N N . GLN A 1 91 ? -8.116 -7.549 -4.969 1.00 91.31 91 GLN A N 1
ATOM 717 C CA . GLN A 1 91 ? -8.226 -7.451 -3.520 1.00 91.31 91 GLN A CA 1
ATOM 718 C C . GLN A 1 91 ? -6.950 -6.822 -2.969 1.00 91.31 91 GLN A C 1
ATOM 720 O O . GLN A 1 91 ? -5.844 -7.305 -3.232 1.00 91.31 91 GLN A O 1
ATOM 725 N N . VAL A 1 92 ? -7.124 -5.754 -2.196 1.00 91.75 92 VAL A N 1
ATOM 726 C CA . VAL A 1 92 ? -6.039 -5.008 -1.563 1.00 91.75 92 VAL A CA 1
ATOM 727 C C . VAL A 1 92 ? -6.325 -4.909 -0.069 1.00 91.75 92 VAL A C 1
ATOM 729 O O . VAL A 1 92 ? -7.425 -4.537 0.333 1.00 91.75 92 VAL A O 1
ATOM 732 N N . VAL A 1 93 ? -5.338 -5.270 0.751 1.00 94.06 93 VAL A N 1
ATOM 733 C CA . VAL A 1 93 ? -5.371 -5.120 2.210 1.00 94.06 93 VAL A CA 1
ATOM 734 C C . VAL A 1 93 ? -4.308 -4.104 2.595 1.00 94.06 93 VAL A C 1
ATOM 736 O O . VAL A 1 93 ? -3.130 -4.289 2.290 1.00 94.06 93 VAL A O 1
ATOM 739 N N . ILE A 1 94 ? -4.728 -3.033 3.258 1.00 92.81 94 ILE A N 1
ATOM 740 C CA . ILE A 1 94 ? -3.840 -1.962 3.704 1.00 92.81 94 ILE A CA 1
ATOM 741 C C . ILE A 1 94 ? -3.728 -2.034 5.222 1.00 92.81 94 ILE A C 1
ATOM 743 O O . ILE A 1 94 ? -4.738 -2.009 5.924 1.00 92.81 94 ILE A O 1
ATOM 747 N N . LEU A 1 95 ? -2.495 -2.123 5.709 1.00 94.12 95 LEU A N 1
ATOM 748 C CA . LEU A 1 95 ? -2.148 -1.993 7.116 1.00 94.12 95 LEU A CA 1
ATOM 749 C C . LEU A 1 95 ? -1.491 -0.625 7.282 1.00 94.12 95 LEU A C 1
ATOM 751 O O . LEU A 1 95 ? -0.430 -0.365 6.715 1.00 94.12 95 LEU A O 1
ATOM 755 N N . SER A 1 96 ? -2.158 0.271 7.998 1.00 92.44 96 SER A N 1
ATOM 756 C CA . SER A 1 96 ? -1.724 1.659 8.145 1.00 92.44 96 SER A CA 1
ATOM 757 C C . SER A 1 96 ? -2.018 2.196 9.533 1.00 92.44 96 SER A C 1
ATOM 759 O O . SER A 1 96 ? -2.904 1.707 10.238 1.00 92.44 96 SER A O 1
ATOM 761 N N . THR A 1 97 ? -1.289 3.245 9.900 1.00 91.12 97 THR A N 1
ATOM 762 C CA . THR A 1 97 ? -1.606 4.073 11.065 1.00 91.12 97 THR A CA 1
ATOM 763 C C . THR A 1 97 ? -2.575 5.198 10.697 1.00 91.12 97 THR A C 1
ATOM 765 O O . THR A 1 97 ? -2.785 5.523 9.523 1.00 91.12 97 THR A O 1
ATOM 768 N N . ASP A 1 98 ? -3.132 5.837 11.722 1.00 86.44 98 ASP A N 1
ATOM 769 C CA . ASP A 1 98 ? -3.960 7.042 11.620 1.00 86.44 98 ASP A CA 1
ATOM 770 C C . ASP A 1 98 ? -3.238 8.221 10.940 1.00 86.44 98 ASP A C 1
ATOM 772 O O . ASP A 1 98 ? -3.866 9.060 10.296 1.00 86.44 98 ASP A O 1
ATOM 776 N N . THR A 1 99 ? -1.910 8.267 11.054 1.00 87.06 99 THR A N 1
ATOM 777 C CA . THR A 1 99 ? -1.044 9.285 10.438 1.00 87.06 99 THR A CA 1
ATOM 778 C C . THR A 1 99 ? -0.699 9.026 8.971 1.00 87.06 99 THR A C 1
ATOM 780 O O . THR A 1 99 ? -0.219 9.933 8.285 1.00 87.06 99 THR A O 1
ATOM 783 N N . GLU A 1 100 ? -0.903 7.805 8.479 1.00 88.56 100 GLU A N 1
ATOM 784 C CA . GLU A 1 100 ? -0.616 7.450 7.091 1.00 88.56 100 GLU A CA 1
ATOM 785 C C . GLU A 1 100 ? -1.848 7.638 6.217 1.00 88.56 100 GLU A C 1
ATOM 787 O O . GLU A 1 100 ? -1.842 8.482 5.323 1.00 88.56 100 GLU A O 1
ATOM 792 N N . ILE A 1 101 ? -2.910 6.881 6.489 1.00 89.88 101 ILE A N 1
ATOM 793 C CA . ILE A 1 101 ? -4.187 7.009 5.788 1.00 89.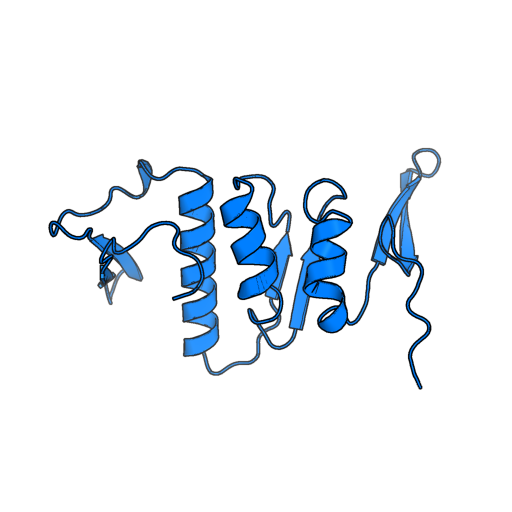88 101 ILE A CA 1
ATOM 794 C C . ILE A 1 101 ? -5.093 7.783 6.711 1.00 89.88 101 ILE A C 1
ATOM 796 O O . ILE A 1 101 ? -5.715 7.158 7.549 1.00 89.88 101 ILE A O 1
ATOM 800 N N . ASP A 1 102 ? -5.131 9.106 6.583 1.00 89.38 102 ASP A N 1
ATOM 801 C CA . ASP A 1 102 ? -5.928 9.983 7.438 1.00 89.38 102 ASP A CA 1
ATOM 802 C C . ASP A 1 102 ? -7.406 10.065 6.994 1.00 89.38 102 ASP A C 1
ATOM 804 O O . ASP A 1 102 ? -7.876 9.381 6.071 1.00 89.38 102 ASP A O 1
ATOM 808 N N . LYS A 1 103 ? -8.172 10.944 7.650 1.00 90.31 103 LYS A N 1
ATOM 809 C CA . LYS A 1 103 ? -9.587 11.177 7.334 1.00 90.31 103 LYS A CA 1
ATOM 810 C C . LYS A 1 103 ? -9.820 11.681 5.907 1.00 90.31 103 LYS A C 1
ATOM 812 O O . LYS A 1 103 ? -10.864 11.377 5.331 1.00 90.31 103 LYS A O 1
ATOM 817 N N . ASN A 1 104 ? -8.894 12.454 5.344 1.00 90.31 104 ASN A N 1
ATOM 818 C CA . ASN A 1 104 ? -9.013 12.967 3.982 1.00 90.31 104 ASN A CA 1
ATOM 819 C C . ASN A 1 104 ? -8.757 11.846 2.977 1.00 90.31 104 ASN A C 1
ATOM 821 O O . ASN A 1 104 ? -9.593 11.621 2.104 1.00 90.31 104 ASN A O 1
ATOM 825 N N . TYR A 1 105 ? -7.678 11.085 3.161 1.00 90.75 105 TYR A N 1
ATOM 826 C CA . TYR A 1 105 ? -7.375 9.937 2.311 1.00 90.75 105 TYR A CA 1
ATOM 827 C C . TYR A 1 105 ? -8.471 8.882 2.367 1.00 90.75 105 TYR A C 1
ATOM 829 O O . TYR A 1 105 ? -8.900 8.401 1.326 1.00 90.75 105 TYR A O 1
ATOM 837 N N . THR A 1 106 ? -9.021 8.601 3.548 1.00 90.25 106 THR A N 1
ATOM 838 C CA . THR A 1 106 ? -10.152 7.667 3.668 1.00 90.25 106 THR A CA 1
ATOM 839 C C . THR A 1 106 ? -11.373 8.123 2.880 1.00 90.25 106 THR A C 1
ATOM 841 O O . THR A 1 106 ? -12.053 7.295 2.287 1.00 90.25 106 THR A O 1
ATOM 844 N N . ARG A 1 107 ? -11.662 9.432 2.856 1.00 89.56 107 ARG A N 1
ATOM 845 C CA . ARG A 1 107 ? -12.767 9.977 2.054 1.00 89.56 107 ARG A CA 1
ATOM 846 C C . ARG A 1 107 ? -12.504 9.849 0.557 1.00 89.56 107 ARG A C 1
ATOM 848 O O . ARG A 1 107 ? -13.448 9.584 -0.174 1.00 89.56 107 ARG A O 1
ATOM 855 N N . LEU A 1 108 ? -11.257 10.028 0.119 1.00 89.62 108 LEU A N 1
ATOM 856 C CA . LEU A 1 108 ? -10.879 9.947 -1.296 1.00 89.62 108 LEU A CA 1
ATOM 857 C C . LEU A 1 108 ? -11.092 8.552 -1.891 1.00 89.62 108 LEU A C 1
ATOM 859 O O . LEU A 1 108 ? -11.490 8.453 -3.043 1.00 89.62 108 LEU A O 1
ATOM 863 N N . ILE A 1 109 ? -10.866 7.495 -1.108 1.00 89.94 109 ILE A N 1
ATOM 864 C CA . ILE A 1 109 ? -11.033 6.097 -1.552 1.00 89.94 109 ILE A CA 1
ATOM 865 C C . ILE A 1 109 ? -12.277 5.426 -0.962 1.00 89.94 109 ILE A C 1
ATOM 867 O O . ILE A 1 109 ? -12.385 4.204 -0.958 1.00 89.94 109 ILE A O 1
ATOM 871 N N . GLN A 1 110 ? -13.214 6.205 -0.418 1.00 90.06 110 GLN A N 1
ATOM 872 C CA . GLN A 1 110 ? -14.361 5.682 0.327 1.00 90.06 110 GLN A CA 1
ATOM 873 C C . GLN A 1 110 ? -15.199 4.691 -0.491 1.00 90.06 110 GLN A C 1
ATOM 875 O O . GLN A 1 110 ? -15.670 3.703 0.075 1.00 90.06 110 GLN A O 1
ATOM 880 N N . ASP A 1 111 ? -15.355 4.947 -1.790 1.00 91.25 111 ASP A N 1
ATOM 881 C CA . ASP A 1 111 ? -16.157 4.127 -2.702 1.00 91.25 111 ASP A CA 1
ATOM 882 C C . ASP A 1 111 ? -15.474 2.794 -3.057 1.00 91.25 111 ASP A C 1
ATOM 884 O O . ASP A 1 111 ? -16.144 1.831 -3.422 1.00 91.25 111 ASP A O 1
ATOM 888 N N . ASP A 1 112 ? -14.154 2.707 -2.872 1.00 91.81 112 ASP A N 1
ATOM 889 C CA . ASP A 1 112 ? -13.355 1.500 -3.108 1.00 91.81 112 ASP A CA 1
ATOM 890 C C . ASP A 1 112 ? -13.153 0.665 -1.825 1.00 91.81 112 ASP A C 1
ATOM 892 O O . ASP A 1 112 ? -12.654 -0.465 -1.865 1.00 91.81 112 ASP A O 1
ATOM 896 N N . ILE A 1 113 ? -13.540 1.197 -0.658 1.00 92.25 113 ILE A N 1
ATOM 897 C CA . ILE A 1 113 ? -13.395 0.517 0.634 1.00 92.25 113 ILE A CA 1
ATOM 898 C C . ILE A 1 113 ? -14.569 -0.438 0.866 1.00 92.25 113 ILE A C 1
ATOM 900 O O . ILE A 1 113 ? -15.669 -0.032 1.244 1.00 92.25 113 ILE A O 1
ATOM 904 N N . ALA A 1 114 ? -14.290 -1.739 0.775 1.00 93.75 114 ALA A N 1
ATOM 905 C CA . ALA A 1 114 ? -15.248 -2.775 1.154 1.00 93.75 114 ALA A CA 1
ATOM 906 C C . ALA A 1 114 ? -15.447 -2.863 2.678 1.00 93.75 114 ALA A C 1
ATOM 908 O O . ALA A 1 114 ? -16.577 -2.896 3.164 1.00 93.75 114 ALA A O 1
ATOM 909 N N . ARG A 1 115 ? -14.352 -2.923 3.449 1.00 93.38 115 ARG A N 1
ATOM 910 C CA . ARG A 1 115 ? -14.374 -3.090 4.912 1.00 93.38 115 ARG A CA 1
ATOM 911 C C . ARG A 1 115 ? -13.219 -2.357 5.573 1.00 93.38 115 ARG A C 1
ATOM 913 O O . ARG A 1 115 ? -12.168 -2.168 4.967 1.00 93.38 115 ARG A O 1
ATOM 920 N N . THR A 1 116 ? -13.414 -2.000 6.835 1.00 94.12 116 THR A N 1
ATOM 921 C CA . THR A 1 116 ? -12.398 -1.371 7.679 1.00 94.12 116 THR A CA 1
ATOM 922 C C . THR A 1 116 ? -12.381 -2.014 9.051 1.00 94.12 116 THR A C 1
ATOM 924 O O . THR A 1 116 ? -13.447 -2.320 9.594 1.00 94.12 116 THR A O 1
ATOM 927 N N . TYR A 1 117 ? -11.182 -2.164 9.605 1.00 94.06 117 TYR A N 1
ATOM 928 C CA . TYR A 1 117 ? -10.968 -2.693 10.943 1.00 94.06 117 TYR A CA 1
ATOM 929 C C . TYR A 1 117 ? -9.945 -1.844 11.696 1.00 94.06 117 TYR A C 1
ATOM 931 O O . TYR A 1 117 ? -8.992 -1.339 11.100 1.00 94.06 117 TYR A O 1
ATOM 939 N N . GLU A 1 118 ? -10.116 -1.748 13.011 1.00 93.88 118 GLU A N 1
ATOM 940 C CA . GLU A 1 118 ? -9.165 -1.125 13.926 1.00 93.88 118 GLU A CA 1
ATOM 941 C C . GLU A 1 118 ? -8.660 -2.170 14.927 1.00 93.88 118 GLU A C 1
ATOM 943 O O . GLU A 1 118 ? -9.445 -2.907 15.534 1.00 93.88 118 GLU A O 1
ATOM 948 N N . ILE A 1 119 ? -7.338 -2.244 15.092 1.00 93.88 119 ILE A N 1
ATOM 949 C CA . ILE A 1 119 ? -6.693 -3.112 16.079 1.00 93.88 119 ILE A CA 1
ATOM 950 C C . ILE A 1 119 ?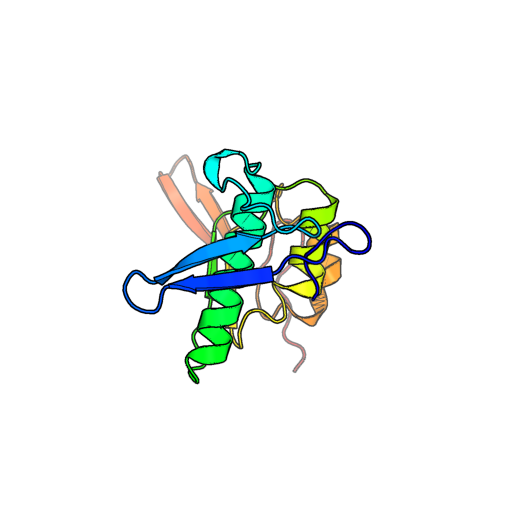 -6.449 -2.289 17.345 1.00 93.88 119 ILE A C 1
ATOM 952 O O . ILE A 1 119 ? -5.594 -1.407 17.368 1.00 93.88 119 ILE A O 1
ATOM 956 N N . CYS A 1 120 ? -7.179 -2.599 18.415 1.00 92.94 120 CYS A N 1
ATOM 957 C CA . CYS A 1 120 ? -7.057 -1.924 19.703 1.00 92.94 120 CYS A CA 1
ATOM 958 C C . CYS A 1 120 ? -6.215 -2.765 20.669 1.00 92.94 120 CYS A C 1
ATOM 960 O O . CYS A 1 120 ? -6.647 -3.844 21.088 1.00 92.94 120 CYS A O 1
ATOM 962 N N . PHE A 1 121 ? -5.047 -2.255 21.057 1.00 94.62 121 PHE A N 1
ATOM 963 C CA . PHE A 1 121 ? -4.202 -2.864 22.085 1.00 94.62 121 PHE A CA 1
ATOM 964 C C . PHE A 1 121 ? -4.648 -2.445 23.494 1.00 94.62 121 PHE A C 1
ATOM 966 O O . PHE A 1 121 ? -4.815 -1.258 23.775 1.00 94.62 121 PHE A O 1
ATOM 973 N N . ASP A 1 122 ? -4.798 -3.416 24.393 1.00 96.00 122 ASP A N 1
ATOM 974 C CA . ASP A 1 122 ? -5.046 -3.198 25.816 1.00 96.00 122 ASP A CA 1
ATOM 975 C C . ASP A 1 122 ? -3.767 -3.453 26.623 1.00 96.00 122 ASP A C 1
ATOM 977 O O . ASP A 1 122 ? -3.338 -4.591 26.830 1.00 96.00 122 ASP A O 1
ATOM 981 N N . GLY A 1 123 ? -3.178 -2.371 27.137 1.00 95.62 123 GLY A N 1
ATOM 982 C CA . GLY A 1 123 ? -1.956 -2.425 27.937 1.00 95.62 123 GLY A CA 1
ATOM 983 C C . GLY A 1 123 ? -2.097 -3.142 29.284 1.00 95.62 123 GLY A C 1
ATOM 984 O O . GLY A 1 123 ? -1.084 -3.556 29.843 1.00 95.62 123 GLY A O 1
ATOM 985 N N . LYS A 1 124 ? -3.318 -3.321 29.812 1.00 96.25 124 LYS A N 1
ATOM 986 C CA . LYS A 1 124 ? -3.539 -4.060 31.068 1.00 96.25 124 LYS A CA 1
ATOM 987 C C . LYS A 1 124 ? -3.520 -5.565 30.843 1.00 96.25 124 LYS A C 1
ATOM 989 O O . LYS A 1 124 ? -2.917 -6.289 31.627 1.00 96.25 124 LYS A O 1
ATOM 994 N N . THR A 1 125 ? -4.187 -6.027 29.788 1.00 96.38 125 THR A N 1
ATOM 995 C CA . THR A 1 125 ? -4.271 -7.457 29.450 1.00 96.38 125 THR A CA 1
ATOM 996 C C . THR A 1 125 ? -3.144 -7.921 28.527 1.00 96.38 125 THR A C 1
ATOM 998 O O . THR A 1 125 ? -3.014 -9.121 28.303 1.00 96.38 125 THR A O 1
ATOM 1001 N N . GLN A 1 126 ? -2.326 -6.994 28.009 1.00 96.12 126 GLN A N 1
ATOM 1002 C CA . GLN A 1 126 ? -1.308 -7.237 26.978 1.00 96.12 126 GLN A CA 1
ATOM 1003 C C . GLN A 1 126 ? -1.873 -7.964 25.750 1.00 96.12 126 GLN A C 1
ATOM 1005 O O . GLN A 1 126 ? -1.214 -8.810 25.147 1.00 96.12 126 GLN A O 1
ATOM 1010 N N . SER A 1 127 ? -3.113 -7.644 25.383 1.00 96.69 127 SER A N 1
ATOM 1011 C CA . SER A 1 127 ? -3.825 -8.302 24.292 1.00 96.69 127 SER A CA 1
ATOM 1012 C C . SER A 1 127 ? -4.372 -7.286 23.295 1.00 96.69 127 SER A C 1
ATOM 1014 O O . SER A 1 127 ? -4.594 -6.124 23.635 1.00 96.69 127 SER A O 1
ATOM 1016 N N . SER A 1 128 ? -4.577 -7.722 22.053 1.00 96.50 128 SER A N 1
ATOM 1017 C CA . SER A 1 128 ? -5.184 -6.905 21.002 1.00 96.50 128 SER A CA 1
ATOM 1018 C C . SER A 1 128 ? -6.560 -7.444 20.643 1.00 96.50 128 SER A C 1
ATOM 1020 O O . SER A 1 128 ? -6.755 -8.653 20.519 1.00 96.50 128 SER A O 1
ATOM 1022 N N . THR A 1 129 ? -7.503 -6.534 20.428 1.00 95.56 129 THR A N 1
ATOM 1023 C CA . THR A 1 129 ? -8.847 -6.842 19.928 1.00 95.56 129 THR A CA 1
ATOM 1024 C C . THR A 1 129 ? -9.069 -6.151 18.592 1.00 95.56 129 THR A C 1
ATOM 1026 O O . THR A 1 129 ? -8.474 -5.111 18.323 1.00 95.56 129 THR A O 1
ATOM 1029 N N . ILE A 1 130 ? -9.911 -6.739 17.746 1.00 94.50 130 ILE A N 1
ATOM 1030 C CA . ILE A 1 130 ? -10.286 -6.157 16.457 1.00 94.50 130 ILE A CA 1
ATOM 1031 C C . ILE A 1 130 ? -11.695 -5.592 16.591 1.00 94.50 130 ILE A C 1
ATOM 1033 O O . ILE A 1 130 ? -12.594 -6.277 17.084 1.00 94.50 130 ILE A O 1
ATOM 1037 N N . LYS A 1 131 ? -11.886 -4.354 16.141 1.00 93.19 131 LYS A N 1
ATOM 1038 C CA . LYS A 1 131 ? -13.195 -3.706 16.039 1.00 93.19 131 LYS A CA 1
ATOM 1039 C C . LYS A 1 131 ? -13.483 -3.365 14.586 1.00 93.19 131 LYS A C 1
ATOM 1041 O O . LYS A 1 131 ? -12.574 -3.006 13.842 1.00 93.19 131 LYS A O 1
ATOM 1046 N N . GLU A 1 132 ? -14.742 -3.489 14.182 1.00 92.94 132 GLU A N 1
ATOM 1047 C CA . GLU A 1 132 ? -15.182 -2.971 12.888 1.00 92.94 132 GLU A CA 1
ATOM 1048 C C . GLU A 1 132 ? -15.212 -1.445 12.903 1.00 92.94 132 GLU A C 1
ATOM 1050 O O . GLU A 1 132 ? -15.620 -0.827 13.887 1.00 92.94 132 GLU A O 1
ATOM 1055 N N . GLY A 1 133 ? -14.799 -0.859 11.784 1.00 89.00 133 GLY A N 1
ATOM 1056 C CA . GLY A 1 133 ? -14.587 0.577 11.653 1.00 89.00 133 GLY A CA 1
ATOM 1057 C C . GLY A 1 133 ? -13.123 0.907 11.385 1.00 89.00 133 GLY A C 1
ATOM 1058 O O . GLY A 1 133 ? -12.260 0.040 11.328 1.00 89.00 133 GLY A O 1
ATOM 1059 N N . TYR A 1 134 ? -12.856 2.178 11.158 1.00 87.19 134 TYR A N 1
ATOM 1060 C CA . TYR A 1 134 ? -11.513 2.747 11.103 1.00 87.19 134 TYR A CA 1
ATOM 1061 C C . TYR A 1 134 ? -11.513 3.951 12.036 1.00 87.19 134 TYR A C 1
ATOM 1063 O O . TYR A 1 134 ? -12.585 4.497 12.257 1.00 87.19 134 TYR A O 1
ATOM 1071 N N . PHE A 1 135 ? -10.368 4.413 12.529 1.00 83.38 135 PHE A N 1
ATOM 1072 C CA . PHE A 1 135 ? -10.214 5.513 13.503 1.00 83.38 135 PHE A CA 1
ATOM 1073 C C . PHE A 1 135 ? -11.282 6.650 13.493 1.00 83.38 135 PHE A C 1
ATOM 1075 O O . PHE A 1 135 ? -11.625 7.191 14.540 1.00 83.38 135 PHE A O 1
ATOM 1082 N N . TRP A 1 136 ? -11.810 7.046 12.324 1.00 78.00 136 TRP A N 1
ATOM 1083 C CA . TRP A 1 136 ? -12.875 8.058 12.130 1.00 78.00 136 TRP A CA 1
ATOM 1084 C C . TRP A 1 136 ? -14.127 7.575 11.373 1.00 78.00 136 TRP A C 1
ATOM 1086 O O . TRP A 1 136 ? -14.985 8.396 11.037 1.00 78.00 136 TRP A O 1
ATOM 1096 N N . LYS A 1 137 ? -14.223 6.291 11.031 1.00 66.50 137 LYS A N 1
ATOM 1097 C CA . LYS A 1 137 ? -15.330 5.674 10.295 1.00 66.50 137 LYS A CA 1
ATOM 1098 C C . LYS A 1 137 ? -15.968 4.592 11.161 1.00 66.50 137 LYS A C 1
ATOM 1100 O O . LYS A 1 137 ? -15.327 3.600 11.493 1.00 66.50 137 LYS A O 1
ATOM 1105 N N . GLU A 1 138 ? -17.239 4.772 11.496 1.00 63.00 138 GLU A N 1
ATOM 1106 C CA . GLU A 1 138 ? -18.027 3.716 12.134 1.00 63.00 138 GLU A CA 1
ATOM 1107 C C . GLU A 1 138 ? -18.310 2.581 11.141 1.00 63.00 138 GLU A C 1
ATOM 1109 O O . GLU A 1 138 ? -18.210 2.770 9.926 1.00 63.00 138 GLU A O 1
ATOM 1114 N N . ALA A 1 139 ? -18.641 1.393 11.652 1.00 58.31 139 ALA A N 1
ATOM 1115 C CA . ALA A 1 139 ? -18.928 0.224 10.829 1.00 58.31 139 ALA A CA 1
ATOM 1116 C C . ALA A 1 139 ? -19.925 0.571 9.707 1.00 58.31 139 ALA A C 1
ATOM 1118 O O . ALA A 1 139 ? -21.017 1.088 9.963 1.00 58.31 139 ALA A O 1
ATOM 1119 N N . ASN A 1 140 ? -19.543 0.294 8.456 1.00 55.81 140 ASN A N 1
ATOM 1120 C CA . ASN A 1 140 ? -20.461 0.384 7.327 1.00 55.81 140 ASN A CA 1
ATOM 1121 C C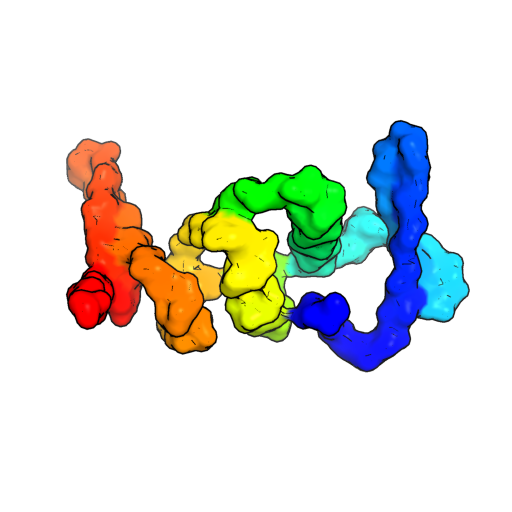 . ASN A 1 140 ? -21.614 -0.592 7.610 1.00 55.81 140 ASN A C 1
ATOM 1123 O O . ASN A 1 140 ? -21.424 -1.803 7.529 1.00 55.81 140 ASN A O 1
ATOM 1127 N N . LYS A 1 141 ? -22.808 -0.080 7.930 1.00 43.47 141 LYS A N 1
ATOM 1128 C CA . LYS A 1 141 ? -24.029 -0.878 7.799 1.00 43.47 141 LYS A CA 1
ATOM 1129 C C . LYS A 1 141 ? -24.153 -1.186 6.315 1.00 43.47 141 LYS A C 1
ATOM 1131 O O . LYS A 1 141 ? -24.359 -0.261 5.533 1.00 43.47 141 LYS A O 1
ATOM 1136 N N . GLU A 1 142 ? -23.914 -2.438 5.944 1.00 42.22 142 GLU A N 1
ATOM 1137 C CA . GLU A 1 142 ? -24.020 -2.912 4.567 1.00 42.22 142 GLU A CA 1
ATOM 1138 C C . GLU A 1 142 ? -25.306 -2.353 3.939 1.00 42.22 142 GLU A C 1
ATOM 1140 O O . GLU A 1 142 ? -26.398 -2.490 4.499 1.00 42.22 142 GLU A O 1
ATOM 1145 N N . ALA A 1 143 ? -25.167 -1.650 2.812 1.00 38.81 143 ALA A N 1
ATOM 1146 C CA . ALA A 1 143 ? -26.306 -1.375 1.957 1.00 38.81 143 ALA A CA 1
ATOM 1147 C C . ALA A 1 143 ? -26.744 -2.729 1.389 1.00 38.81 143 ALA A C 1
ATOM 1149 O O . ALA A 1 143 ? -25.974 -3.372 0.674 1.00 38.81 143 ALA A O 1
ATOM 1150 N N . VAL A 1 144 ? -27.930 -3.167 1.814 1.00 32.72 144 VAL A N 1
ATOM 1151 C CA . VAL A 1 144 ? -28.642 -4.349 1.308 1.00 32.72 144 VAL A CA 1
ATOM 1152 C C . VAL A 1 144 ? -28.901 -4.208 -0.186 1.00 32.72 144 VAL A C 1
ATOM 1154 O O . VAL A 1 144 ? -29.291 -3.090 -0.599 1.00 32.72 144 VAL A O 1
#

Organism: Vibrio anguillarum (NCBI:txid55601)

Sequence (144 aa):
QKLARKEDLQLSATINPVTFDVELIDDRGIKINRKAMSAGEKQIYAISILEALGRTSGRKLPIIIDTPLGRLDSHHRDKLVENYFPFASHQVVILSTDTEIDKNYTRLIQDDIARTYEICFDGKTQSSTIKEGYFWKEANKEAV